Protein AF-A0A933CVM0-F1 (afdb_monomer)

Secondary structure (DSSP, 8-state):
--HHHHHHHHHHHHHHHHHHHHHHHHHGGG-S--------GGGSGGGGTT-EEPTT--EEETTTEEEEEEEETTTTEEEEEEEEEEE-SS-EEEEEEEEEEEEETT--EEEEEE-

Foldseek 3Di:
DDPVVVVVVVVVVVVVVVVVVVVVVVVVPPDDDPDDDPDPQVCVVVVCVQWDWDPPQWDDDPQFKIWTKIDNPVVQKIKTWIFTWDDDPPDIDTDTTAWMWMDHPVGDTPDTDGD

Radius of gyration: 25.18 Å; Cα contacts (8 Å, |Δi|>4): 154; chains: 1; bounding box: 56×65×52 Å

Solvent-accessible surface area (backbone atoms only — not comparable to full-atom values): 6827 Å² total; per-residue (Å²): 136,64,74,65,62,57,54,56,50,53,52,52,54,54,52,52,53,50,52,53,52,51,52,52,57,61,67,61,72,80,75,82,83,93,73,86,76,94,64,63,80,86,56,57,69,62,71,48,65,78,44,42,76,45,87,87,47,65,43,79,44,96,73,43,28,36,36,33,38,28,37,21,79,90,76,53,35,35,36,46,36,34,25,35,27,58,56,60,100,87,51,71,43,80,70,45,70,43,33,39,36,34,28,41,90,84,68,50,76,76,46,78,49,70,95

Mean predicted aligned error: 15.3 Å

Nearest PDB structures (foldseek):
  8j1c-assembly1_B  TM=5.391E-01  e=5.207E-02  Pseudomonas veronii
  1ylx-assembly1_B  TM=4.601E-01  e=8.021E-01  Geobacillus stearothermophilus
  2zf3-assembly1_B  TM=4.451E-01  e=6.514E+00  Chromobacterium violaceum

Sequence (115 aa):
MKLIDVILRFSRVAIIGFLFVLIISLTASERKALSAVEGSAESHFKLLDGYSLIPGSAVLVEGGYIVALFQNAEAGLYALVTFAAACDSQRCTIEDLVAYTLFSETQTAIRLAQA

Structure (mmCIF, N/CA/C/O backbone):
data_AF-A0A933CVM0-F1
#
_entry.id   AF-A0A933CVM0-F1
#
loop_
_atom_site.group_PDB
_atom_site.id
_atom_site.type_symbol
_atom_site.label_atom_id
_atom_site.label_alt_id
_atom_site.label_comp_id
_atom_site.label_asym_id
_atom_site.label_entity_id
_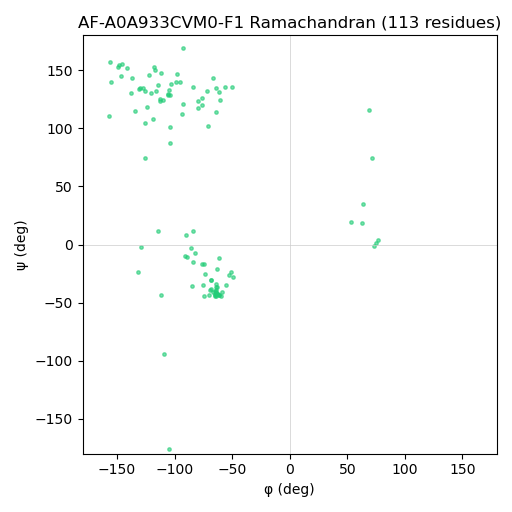atom_site.label_seq_id
_atom_site.pdbx_PDB_ins_code
_atom_site.Cartn_x
_atom_site.Cartn_y
_atom_site.Cartn_z
_atom_site.occupancy
_atom_site.B_iso_or_equiv
_atom_site.auth_seq_id
_atom_site.auth_comp_id
_atom_site.auth_asym_id
_atom_site.auth_atom_id
_atom_site.pdbx_PDB_model_num
ATOM 1 N N . MET A 1 1 ? -40.473 48.987 -36.154 1.00 55.09 1 MET A N 1
ATOM 2 C CA . MET A 1 1 ? -39.703 47.993 -35.370 1.00 55.09 1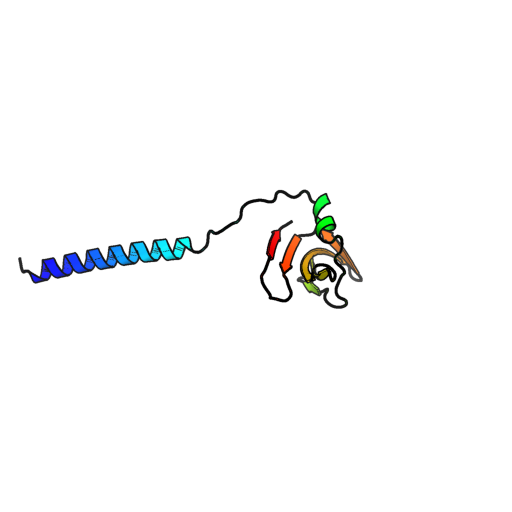 MET A CA 1
ATOM 3 C C . MET A 1 1 ? -40.638 47.408 -34.325 1.00 55.09 1 MET A C 1
ATOM 5 O O . MET A 1 1 ? -41.180 48.179 -33.545 1.00 55.09 1 MET A O 1
ATOM 9 N N . LYS A 1 2 ? -40.964 46.111 -34.399 1.00 56.12 2 LYS A N 1
ATOM 10 C CA . LYS A 1 2 ? -42.030 45.504 -33.581 1.00 56.12 2 LYS A CA 1
ATOM 11 C C . LYS A 1 2 ? -41.467 45.118 -32.208 1.00 56.12 2 LYS A C 1
ATOM 13 O O . LYS A 1 2 ? -40.388 44.545 -32.130 1.00 56.12 2 LYS A O 1
ATOM 18 N N . LEU A 1 3 ? -42.211 45.415 -31.141 1.00 55.03 3 LEU A N 1
ATOM 19 C CA . LEU A 1 3 ? -41.863 45.172 -29.727 1.00 55.03 3 LEU A CA 1
ATOM 20 C C . LEU A 1 3 ? -41.366 43.731 -29.452 1.00 55.03 3 LEU A C 1
ATOM 22 O O . LEU A 1 3 ? -40.536 43.500 -28.577 1.00 55.03 3 LEU A O 1
ATOM 26 N N . ILE A 1 4 ? -41.826 42.777 -30.265 1.00 59.16 4 ILE A N 1
ATOM 27 C CA . ILE A 1 4 ? -41.474 41.352 -30.240 1.00 59.16 4 ILE A CA 1
ATOM 28 C C . ILE A 1 4 ? -39.980 41.108 -30.534 1.00 59.16 4 ILE A C 1
ATOM 30 O O . ILE A 1 4 ? -39.366 40.262 -29.887 1.00 59.16 4 ILE A O 1
ATOM 34 N N . ASP A 1 5 ? -39.360 41.883 -31.433 1.00 56.16 5 ASP A N 1
ATOM 35 C CA . ASP A 1 5 ? -37.934 41.731 -31.771 1.00 56.16 5 ASP A CA 1
ATOM 36 C C . ASP A 1 5 ? -37.015 42.138 -30.611 1.00 56.16 5 ASP A C 1
ATOM 38 O O . ASP A 1 5 ? -35.924 41.592 -30.442 1.00 56.16 5 ASP A O 1
ATOM 42 N N . VAL A 1 6 ? -37.460 43.091 -29.788 1.00 58.22 6 VAL A N 1
ATOM 43 C CA . VAL A 1 6 ? -36.709 43.571 -28.623 1.00 58.22 6 VAL A CA 1
ATOM 44 C C . VAL A 1 6 ? -36.756 42.527 -27.505 1.00 58.22 6 VAL A C 1
ATOM 46 O O . VAL A 1 6 ? -35.714 42.176 -26.954 1.00 58.22 6 VAL A O 1
ATOM 49 N N . ILE A 1 7 ? -37.930 41.946 -27.241 1.00 59.56 7 ILE A N 1
ATOM 50 C CA . ILE A 1 7 ? -38.117 40.896 -26.225 1.00 59.56 7 ILE A CA 1
ATOM 51 C C . ILE A 1 7 ? -37.316 39.632 -26.583 1.00 59.56 7 ILE A C 1
ATOM 53 O O . ILE A 1 7 ? -36.630 39.067 -25.728 1.00 59.56 7 ILE A O 1
ATOM 57 N N . LEU A 1 8 ? -37.319 39.231 -27.861 1.00 57.53 8 LEU A N 1
ATOM 58 C CA . LEU A 1 8 ? -36.530 38.091 -28.343 1.00 57.53 8 LEU A CA 1
ATOM 59 C C . LEU A 1 8 ? -35.014 38.320 -28.215 1.00 57.53 8 LEU A C 1
ATOM 61 O O . LEU A 1 8 ? -34.272 37.378 -27.927 1.00 57.53 8 LEU A O 1
ATOM 65 N N . ARG A 1 9 ? -34.535 39.561 -28.384 1.00 60.34 9 ARG A N 1
ATOM 66 C CA . ARG A 1 9 ? -33.117 39.908 -28.185 1.00 60.34 9 ARG A CA 1
ATOM 67 C C . ARG A 1 9 ? -32.706 39.861 -26.715 1.00 60.34 9 ARG A C 1
ATOM 69 O O . ARG A 1 9 ? -31.666 39.282 -26.416 1.00 60.34 9 ARG A O 1
ATOM 76 N N . PHE A 1 10 ? -33.521 40.393 -25.803 1.00 60.53 10 PHE A N 1
ATOM 77 C CA . PHE A 1 10 ? -33.231 40.334 -24.363 1.00 60.53 10 PHE A CA 1
ATOM 78 C C . PHE A 1 10 ? -33.219 38.897 -23.830 1.00 60.53 10 PHE A C 1
ATOM 80 O O . PHE A 1 10 ? -32.328 38.535 -23.063 1.00 60.53 10 PHE A O 1
ATOM 87 N N . SER A 1 11 ? -34.143 38.052 -24.301 1.00 64.62 11 SER A N 1
ATOM 88 C CA . SER A 1 11 ? -34.192 36.632 -23.934 1.00 64.62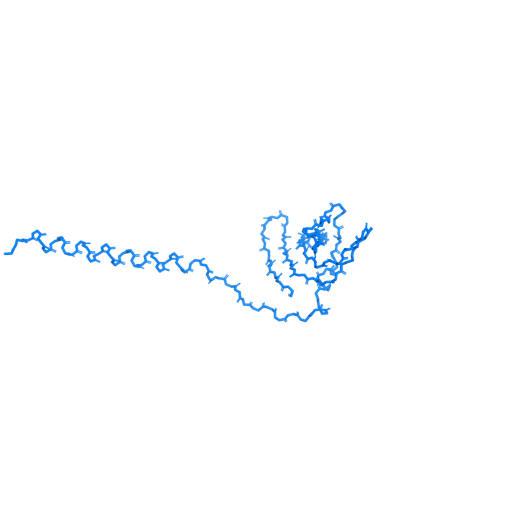 11 SER A CA 1
ATOM 89 C C . SER A 1 11 ? -32.921 35.878 -24.351 1.00 64.62 11 SER A C 1
ATOM 91 O O . SER A 1 11 ? -32.352 35.140 -23.549 1.00 64.62 11 SER A O 1
ATOM 93 N N . ARG A 1 12 ? -32.406 36.120 -25.564 1.00 64.81 12 ARG A N 1
ATOM 94 C CA . ARG A 1 12 ? -31.161 35.489 -26.038 1.00 64.81 12 ARG A CA 1
ATOM 95 C C . ARG A 1 12 ? -29.938 35.895 -25.217 1.00 64.81 12 ARG A C 1
ATOM 97 O O . ARG A 1 12 ? -29.120 35.038 -24.903 1.00 64.81 12 ARG A O 1
ATOM 104 N N . VAL A 1 13 ? -29.827 37.168 -24.837 1.00 71.94 13 VAL A N 1
ATOM 105 C CA . VAL A 1 13 ?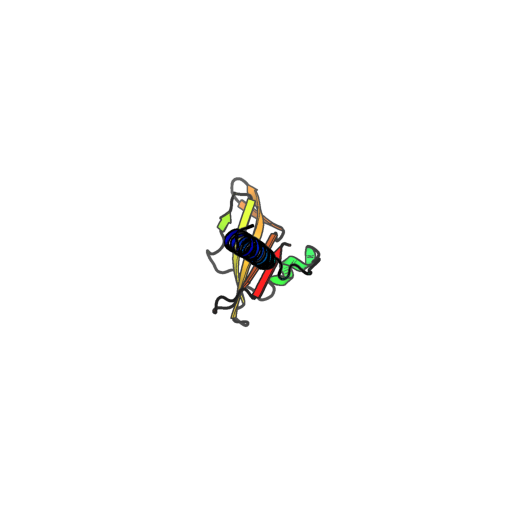 -28.705 37.654 -24.012 1.00 71.94 13 VAL A CA 1
ATOM 106 C C . VAL A 1 13 ? -28.753 37.049 -22.606 1.00 71.94 13 VAL A C 1
ATOM 108 O O . VAL A 1 13 ? -27.722 36.615 -22.096 1.00 71.94 13 VAL A O 1
ATOM 111 N N . ALA A 1 14 ? -29.944 36.942 -22.009 1.00 72.19 14 ALA A N 1
ATOM 112 C CA . ALA A 1 14 ? -30.119 36.327 -20.693 1.00 72.19 14 ALA A CA 1
ATOM 113 C C . ALA A 1 14 ? -29.759 34.829 -20.691 1.00 72.19 14 ALA A C 1
ATOM 115 O O . ALA A 1 14 ? -29.073 34.363 -19.784 1.00 72.19 14 ALA A O 1
ATOM 116 N N . ILE A 1 15 ? -30.162 34.089 -21.732 1.00 75.25 15 ILE A N 1
ATOM 117 C CA . ILE A 1 15 ? -29.851 32.658 -21.873 1.00 75.25 15 ILE A CA 1
ATOM 118 C C . ILE A 1 15 ? -28.344 32.437 -22.044 1.00 75.25 15 ILE A C 1
ATOM 120 O O . ILE A 1 15 ? -27.781 31.562 -21.389 1.00 75.25 15 ILE A O 1
ATOM 124 N N . ILE A 1 16 ? -27.677 33.244 -22.877 1.00 76.69 16 ILE A N 1
ATOM 125 C CA . ILE A 1 16 ? -26.224 33.144 -23.091 1.00 76.69 16 ILE A CA 1
ATOM 126 C C . ILE A 1 16 ? -25.462 33.465 -21.799 1.00 76.69 16 ILE A C 1
ATOM 128 O O . ILE A 1 16 ? -24.533 32.742 -21.447 1.00 76.69 16 ILE A O 1
ATOM 132 N N . GLY A 1 17 ? -25.878 34.500 -21.060 1.00 74.50 17 GLY A N 1
ATOM 133 C CA . GLY A 1 17 ? -25.272 34.847 -19.772 1.00 74.50 17 GLY A CA 1
ATOM 134 C C . GLY A 1 17 ? -25.411 33.729 -18.736 1.00 74.50 17 GLY A C 1
ATOM 135 O O . GLY A 1 17 ? -24.435 33.376 -18.077 1.00 74.50 17 GLY A O 1
ATOM 136 N N . PHE A 1 18 ? -26.594 33.117 -18.639 1.00 78.69 18 PHE A N 1
ATOM 137 C CA . PHE A 1 18 ? -26.835 31.994 -17.732 1.00 78.69 18 PHE A CA 1
ATOM 138 C C . PHE A 1 18 ? -25.996 30.762 -18.098 1.00 78.69 18 PHE A C 1
ATOM 140 O O . PHE A 1 18 ? -25.367 30.173 -17.222 1.00 78.69 18 PHE A O 1
ATOM 147 N N . LEU A 1 19 ? -25.913 30.418 -19.389 1.00 75.75 19 LEU A N 1
ATOM 148 C CA . LEU A 1 19 ? -25.052 29.338 -19.889 1.00 75.75 19 LEU A CA 1
ATOM 149 C C . LEU A 1 19 ? -23.575 29.577 -19.555 1.00 75.75 19 LEU A C 1
ATOM 151 O O . LEU A 1 19 ? -22.888 28.647 -19.143 1.00 75.75 19 LEU A O 1
ATOM 155 N N . PHE A 1 20 ? -23.095 30.816 -19.679 1.00 78.00 20 PHE A N 1
ATOM 156 C CA . PHE A 1 20 ? -21.708 31.161 -19.371 1.00 78.00 20 PHE A CA 1
ATOM 157 C C . PHE A 1 20 ? -21.384 30.985 -17.880 1.00 78.00 20 PHE A C 1
ATOM 159 O O . PHE A 1 20 ? -20.356 30.404 -17.537 1.00 78.00 20 PHE A O 1
ATOM 166 N N . VAL A 1 21 ? -22.290 31.404 -16.988 1.00 77.44 21 VAL A N 1
ATOM 167 C CA . VAL A 1 21 ? -22.158 31.179 -15.537 1.00 77.44 21 VAL A CA 1
ATOM 168 C C . VAL A 1 21 ? -22.160 29.683 -15.210 1.00 77.44 21 VAL A C 1
ATOM 170 O O . VAL A 1 21 ? -21.325 29.227 -14.432 1.00 77.44 21 VAL A O 1
ATOM 173 N N . LEU A 1 22 ? -23.039 28.903 -15.847 1.00 71.44 22 LEU A N 1
ATOM 174 C CA . LEU A 1 22 ? -23.153 27.460 -15.616 1.00 71.44 22 LEU A CA 1
ATOM 175 C C . LEU A 1 22 ? -21.889 26.697 -16.043 1.00 71.44 22 LEU A C 1
ATOM 177 O O . LEU A 1 22 ? -21.434 25.813 -15.319 1.00 71.44 22 LEU A O 1
ATOM 181 N N . ILE A 1 23 ? -21.278 27.078 -17.171 1.00 70.56 23 ILE A N 1
ATOM 182 C CA . ILE A 1 23 ? -20.012 26.496 -17.646 1.00 70.56 23 ILE A CA 1
ATOM 183 C C . ILE A 1 23 ? -18.864 26.816 -16.676 1.00 70.56 23 ILE A C 1
ATOM 185 O O . ILE A 1 23 ? -18.100 25.918 -16.322 1.00 70.56 23 ILE A O 1
ATOM 189 N N . ILE A 1 24 ? -18.763 28.058 -16.183 1.00 67.50 24 ILE A N 1
ATOM 190 C CA . ILE A 1 24 ? -17.740 28.426 -15.189 1.00 67.50 24 ILE A CA 1
ATOM 191 C C . ILE A 1 24 ? -17.908 27.585 -13.915 1.00 67.50 24 ILE A C 1
ATOM 193 O O . ILE A 1 24 ? -16.926 27.040 -13.413 1.00 67.50 24 ILE A O 1
ATOM 197 N N . SER A 1 25 ? -19.141 27.403 -13.429 1.00 61.56 25 SER A N 1
ATOM 198 C CA . SER A 1 25 ? -19.418 26.572 -12.251 1.00 61.56 25 SER A CA 1
ATOM 199 C C . SER A 1 25 ? -19.077 25.090 -12.453 1.00 61.56 25 SER A C 1
ATOM 201 O O . SER A 1 25 ? -18.562 24.467 -11.528 1.00 61.56 25 SER A O 1
ATOM 203 N N . LEU A 1 26 ? -19.296 24.532 -13.649 1.00 58.38 26 LEU A N 1
ATOM 204 C CA . LEU A 1 26 ? -18.921 23.148 -13.974 1.00 58.38 26 LEU A CA 1
ATOM 205 C C . LEU A 1 26 ? -17.394 22.960 -14.023 1.00 58.38 26 LEU A C 1
ATOM 207 O O . LEU A 1 26 ? -16.884 21.968 -13.512 1.00 58.38 26 LEU A O 1
ATOM 211 N N . THR A 1 27 ? -16.645 23.934 -14.551 1.00 57.22 27 THR A N 1
ATOM 212 C CA . THR A 1 27 ? -15.166 23.869 -14.603 1.00 57.22 27 THR A CA 1
ATOM 213 C C . THR A 1 27 ? -14.474 24.157 -13.264 1.00 57.22 27 THR A C 1
ATOM 215 O O . THR A 1 27 ? -13.308 23.808 -13.081 1.00 57.22 27 THR A O 1
ATOM 218 N N . ALA A 1 28 ? -15.178 24.760 -12.302 1.00 53.50 28 ALA A N 1
ATOM 219 C CA . ALA A 1 28 ? -14.658 25.038 -10.963 1.00 53.50 28 ALA A CA 1
ATOM 220 C C . ALA A 1 28 ? -14.740 23.830 -10.005 1.00 53.50 28 ALA A C 1
ATOM 222 O O . ALA A 1 28 ? -14.197 23.895 -8.902 1.00 53.50 28 ALA A O 1
ATOM 223 N N . SER A 1 29 ? -15.386 22.728 -10.410 1.00 47.69 29 SER A N 1
ATOM 224 C CA . SER A 1 29 ? -15.592 21.551 -9.553 1.00 47.69 29 SER A CA 1
ATOM 225 C C . SER A 1 29 ? -14.435 20.535 -9.557 1.00 47.69 29 SER A C 1
ATOM 227 O O . SER A 1 29 ? -14.487 19.585 -8.782 1.00 47.69 29 SER A O 1
ATOM 229 N N . GLU A 1 30 ? -13.376 20.730 -10.354 1.00 49.06 30 GLU A N 1
ATOM 230 C CA . GLU A 1 30 ? -12.249 19.775 -10.456 1.00 49.06 30 GLU A CA 1
ATOM 231 C C . GLU A 1 30 ? -10.896 20.299 -9.937 1.00 49.06 30 GLU A C 1
ATOM 233 O O . GLU A 1 30 ? -9.862 19.666 -10.129 1.00 49.06 30 GLU A O 1
ATOM 238 N N . ARG A 1 31 ? -10.851 21.434 -9.229 1.00 42.88 31 ARG A N 1
ATOM 239 C CA . ARG A 1 31 ? -9.602 21.919 -8.608 1.00 42.88 31 ARG A CA 1
ATOM 240 C C . ARG A 1 31 ? -9.774 22.171 -7.121 1.00 42.88 31 ARG A C 1
ATOM 242 O O . ARG A 1 31 ? -9.813 23.315 -6.674 1.00 42.88 31 ARG A O 1
ATOM 249 N N . LYS A 1 32 ? -9.837 21.098 -6.333 1.00 36.44 32 LYS A N 1
ATOM 250 C CA . LYS A 1 32 ? -9.644 21.185 -4.882 1.00 36.44 32 LYS A CA 1
ATOM 251 C C . LYS A 1 32 ? -8.544 20.224 -4.427 1.00 36.44 32 LYS A C 1
ATOM 253 O O . LYS A 1 32 ? -8.756 19.026 -4.327 1.00 36.44 32 LYS A O 1
ATOM 258 N N . ALA A 1 33 ? -7.401 20.849 -4.134 1.00 35.97 33 ALA A N 1
ATOM 259 C CA . ALA A 1 33 ? -6.262 20.385 -3.344 1.00 35.97 33 ALA A CA 1
ATOM 260 C C . ALA A 1 33 ? -5.358 19.288 -3.940 1.00 35.97 33 ALA A C 1
ATOM 262 O O . ALA A 1 33 ? -5.304 18.172 -3.438 1.00 35.97 33 ALA A O 1
ATOM 263 N N . LEU A 1 34 ? -4.523 19.672 -4.911 1.00 39.66 34 LEU A N 1
ATOM 264 C CA . LEU A 1 34 ? -3.179 19.100 -5.027 1.00 39.66 34 LEU A CA 1
ATOM 265 C C . LEU A 1 34 ? -2.189 20.151 -4.513 1.00 39.66 34 LEU A C 1
ATOM 267 O O . LEU A 1 34 ? -1.722 21.010 -5.258 1.00 39.66 34 LEU A O 1
ATOM 271 N N . SER A 1 35 ? -1.950 20.148 -3.206 1.00 35.31 35 SER A N 1
ATOM 272 C CA . SER A 1 35 ? -0.906 20.965 -2.592 1.00 35.31 35 SER A CA 1
ATOM 273 C C . SER A 1 35 ? -0.117 20.122 -1.603 1.00 35.31 35 SER A C 1
ATOM 275 O O . SER A 1 35 ? -0.657 19.740 -0.567 1.00 35.31 35 SER A O 1
ATOM 277 N N . ALA A 1 36 ? 1.159 19.938 -1.948 1.00 39.84 36 ALA A N 1
ATOM 278 C CA . ALA A 1 36 ? 2.269 19.465 -1.128 1.00 39.84 36 ALA A CA 1
ATOM 279 C C . ALA A 1 36 ? 2.221 17.995 -0.688 1.00 39.84 36 ALA A C 1
ATOM 281 O O . ALA A 1 36 ? 1.389 17.628 0.128 1.00 39.84 36 ALA A O 1
ATOM 282 N N . VAL A 1 37 ? 3.186 17.197 -1.158 1.00 37.03 37 VAL A N 1
ATOM 283 C CA . VAL A 1 37 ? 4.326 16.741 -0.340 1.00 37.03 37 VAL A CA 1
ATOM 284 C C . VAL A 1 37 ? 5.465 16.366 -1.301 1.00 37.03 37 VAL A C 1
ATOM 286 O O . VAL A 1 37 ? 5.371 15.383 -2.022 1.00 37.03 37 VAL A O 1
ATOM 289 N N . GLU A 1 38 ? 6.543 17.154 -1.306 1.00 35.25 38 GLU A N 1
ATOM 290 C CA . GLU A 1 38 ? 7.867 16.672 -1.713 1.00 35.25 38 GLU A CA 1
ATOM 291 C C . GLU A 1 38 ? 8.347 15.732 -0.600 1.00 35.25 38 GLU A C 1
ATOM 293 O O . GLU A 1 38 ? 8.710 16.178 0.490 1.00 35.25 38 GLU A O 1
ATOM 298 N N . GLY A 1 39 ? 8.257 14.423 -0.822 1.00 36.97 39 GLY A N 1
ATOM 299 C CA . GLY A 1 39 ? 8.706 13.413 0.129 1.00 36.97 39 GLY A CA 1
ATOM 300 C C . GLY A 1 39 ? 9.803 12.588 -0.511 1.00 36.97 39 GLY A C 1
ATOM 301 O O . GLY A 1 39 ? 9.522 11.801 -1.397 1.00 36.97 39 GLY A O 1
ATOM 302 N N . SER A 1 40 ? 11.043 12.777 -0.070 1.00 33.41 40 SER A N 1
ATOM 303 C CA . SER A 1 40 ? 12.203 11.966 -0.451 1.00 33.41 40 SER A CA 1
ATOM 304 C C . SER A 1 40 ? 11.918 10.460 -0.294 1.00 33.41 40 SER A C 1
ATOM 306 O O . SER A 1 40 ? 11.372 10.051 0.738 1.00 33.41 40 SER A O 1
ATOM 308 N N . ALA A 1 41 ? 12.319 9.660 -1.289 1.00 42.91 41 ALA A N 1
ATOM 309 C CA . ALA A 1 41 ? 12.101 8.210 -1.417 1.00 42.91 41 ALA A CA 1
ATOM 310 C C . ALA A 1 41 ? 12.499 7.376 -0.178 1.00 42.91 41 ALA A C 1
ATOM 312 O O . ALA A 1 41 ? 11.941 6.315 0.084 1.00 42.91 41 ALA A O 1
ATOM 313 N N . GLU A 1 42 ? 13.401 7.881 0.665 1.00 42.38 42 GLU A N 1
ATOM 314 C CA . GLU A 1 42 ? 13.817 7.218 1.911 1.00 42.38 42 GLU A CA 1
ATOM 315 C C . GLU A 1 42 ? 12.757 7.298 3.038 1.00 42.38 42 GLU A C 1
ATOM 317 O O . GLU A 1 42 ? 12.800 6.552 4.016 1.00 42.38 42 GLU A O 1
ATOM 322 N N . SER A 1 43 ? 11.775 8.202 2.921 1.00 52.66 43 SER A N 1
ATOM 323 C CA . SER A 1 43 ? 10.691 8.381 3.903 1.00 52.66 43 SER A CA 1
ATOM 324 C C . SER A 1 43 ? 9.464 7.504 3.642 1.00 52.66 43 SER A C 1
ATOM 326 O O . SER A 1 43 ? 8.584 7.400 4.494 1.00 52.66 43 SER A O 1
ATOM 328 N N . HIS A 1 44 ? 9.397 6.863 2.478 1.00 56.41 44 HIS A N 1
ATOM 329 C CA . HIS A 1 44 ? 8.175 6.239 1.978 1.00 56.41 44 HIS A CA 1
ATOM 330 C C . HIS A 1 44 ? 7.826 4.931 2.682 1.00 56.41 44 HIS A C 1
ATOM 332 O O . HIS A 1 44 ? 6.657 4.686 2.961 1.00 56.41 44 HIS A O 1
ATOM 338 N N . PHE A 1 45 ? 8.826 4.139 3.077 1.00 66.25 45 PHE A N 1
ATOM 339 C CA . PHE A 1 45 ? 8.594 2.929 3.872 1.00 66.25 45 PHE A CA 1
ATOM 340 C C . PHE A 1 45 ? 8.237 3.225 5.334 1.00 66.25 45 PHE A C 1
ATOM 342 O O . PHE A 1 45 ? 7.505 2.444 5.937 1.00 66.25 45 PHE A O 1
ATOM 349 N N . LYS A 1 46 ? 8.645 4.383 5.880 1.00 74.56 46 LYS 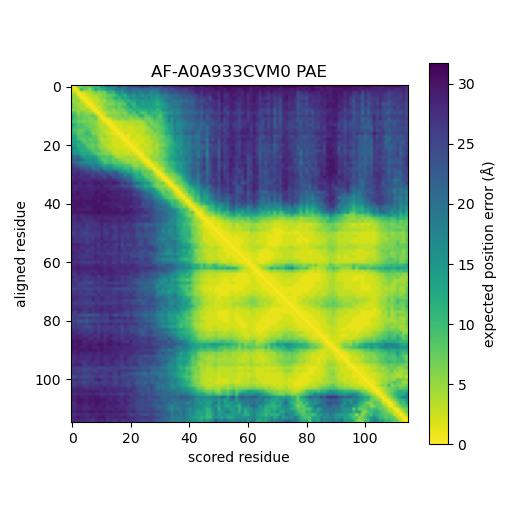A N 1
ATOM 350 C CA . LYS A 1 46 ? 8.238 4.822 7.232 1.00 74.56 46 LYS A CA 1
ATOM 351 C C . LYS A 1 46 ? 6.733 5.056 7.349 1.00 74.56 46 LYS A C 1
ATOM 353 O O . LYS A 1 46 ? 6.193 5.029 8.448 1.00 74.56 46 LYS A O 1
ATOM 358 N N . LEU A 1 47 ? 6.036 5.279 6.231 1.00 77.81 47 LEU A N 1
ATOM 359 C CA . LEU A 1 47 ? 4.574 5.354 6.218 1.00 77.81 47 LEU A CA 1
ATOM 360 C C . LEU A 1 47 ? 3.934 4.091 6.812 1.00 77.81 47 LEU A C 1
ATOM 362 O O . LEU A 1 47 ? 2.882 4.175 7.441 1.00 77.81 47 LEU A O 1
ATOM 366 N N . LEU A 1 48 ? 4.559 2.935 6.585 1.00 85.00 48 LEU A N 1
ATOM 367 C CA . LEU A 1 48 ? 4.045 1.637 7.002 1.00 85.00 48 LEU A CA 1
ATOM 368 C C . LEU A 1 48 ? 4.527 1.230 8.397 1.00 85.00 48 LEU A C 1
ATOM 370 O O . LEU A 1 48 ? 4.243 0.116 8.834 1.00 85.00 48 LEU A O 1
ATOM 374 N N . ASP A 1 49 ? 5.193 2.123 9.133 1.00 88.44 49 ASP A N 1
ATOM 375 C CA . ASP A 1 49 ? 5.519 1.880 10.534 1.00 88.44 49 ASP A CA 1
ATOM 376 C C . ASP A 1 49 ? 4.222 1.698 11.341 1.00 88.44 49 ASP A C 1
ATOM 378 O O . ASP A 1 49 ? 3.306 2.524 11.311 1.00 88.44 49 ASP A O 1
ATOM 382 N N . GLY A 1 50 ? 4.118 0.568 12.042 1.00 88.25 50 GLY A N 1
ATOM 383 C CA . GLY A 1 50 ? 2.903 0.182 12.768 1.00 88.25 50 GLY A CA 1
ATOM 384 C C . GLY A 1 50 ? 1.774 -0.369 11.885 1.00 88.25 50 GLY A C 1
ATOM 385 O O . GLY A 1 50 ? 0.703 -0.688 12.398 1.00 88.25 50 GLY A O 1
ATOM 386 N N . TYR A 1 51 ? 1.995 -0.521 10.577 1.00 91.88 51 TYR A N 1
ATOM 387 C CA . TYR A 1 51 ? 1.085 -1.219 9.676 1.00 91.88 51 TYR A CA 1
ATOM 388 C C . TYR A 1 51 ? 1.562 -2.655 9.432 1.00 91.88 51 TYR A C 1
ATOM 390 O O . TYR A 1 51 ? 2.744 -2.928 9.249 1.00 91.88 51 TYR A O 1
ATOM 398 N N . SER A 1 52 ? 0.621 -3.592 9.400 1.00 93.69 52 SER A N 1
ATOM 399 C CA . SER A 1 52 ? 0.859 -4.997 9.069 1.00 93.69 52 SER A CA 1
ATOM 400 C C . SER A 1 52 ? 0.161 -5.354 7.767 1.00 93.69 52 SER A C 1
ATOM 402 O O . SER A 1 52 ? -0.988 -4.968 7.552 1.00 93.69 52 SER A O 1
ATOM 404 N N . LEU A 1 53 ? 0.840 -6.103 6.897 1.00 91.31 53 LEU A N 1
ATOM 405 C CA . LEU A 1 53 ? 0.242 -6.613 5.665 1.00 91.31 53 LEU A CA 1
ATOM 406 C C . LEU A 1 53 ? -0.938 -7.531 6.002 1.00 91.31 53 LEU A C 1
ATOM 408 O O . LEU A 1 53 ? -0.795 -8.462 6.794 1.00 91.31 53 LEU A O 1
ATOM 412 N N . ILE A 1 54 ? -2.078 -7.316 5.349 1.00 91.12 54 ILE A N 1
ATOM 413 C CA . ILE A 1 54 ? -3.205 -8.242 5.421 1.00 91.12 54 ILE A CA 1
ATOM 414 C C . ILE A 1 54 ? -2.879 -9.457 4.542 1.00 91.12 54 ILE A C 1
ATOM 416 O O . ILE A 1 54 ? -2.679 -9.294 3.330 1.00 91.12 54 ILE A O 1
ATOM 420 N N . PRO A 1 55 ? -2.832 -10.680 5.103 1.00 90.44 55 PRO A N 1
ATOM 421 C CA . PRO A 1 55 ? -2.503 -11.878 4.340 1.00 90.44 55 PRO A CA 1
ATOM 422 C C . PRO A 1 55 ? -3.432 -12.076 3.136 1.00 90.44 55 PRO A C 1
ATOM 424 O O . PRO A 1 55 ? -4.646 -11.930 3.245 1.00 90.44 55 PRO A O 1
ATOM 427 N N . GLY A 1 56 ? -2.855 -12.413 1.981 1.00 90.81 56 GLY A N 1
ATOM 428 C CA . GLY A 1 56 ? -3.607 -12.658 0.743 1.00 90.81 56 GLY A CA 1
ATOM 429 C C . GLY A 1 56 ? -4.137 -11.405 0.035 1.00 90.81 56 GLY A C 1
ATOM 430 O O . GLY A 1 56 ? -4.782 -11.541 -0.999 1.00 90.81 56 GLY A O 1
ATOM 431 N N . SER A 1 57 ? -3.863 -10.200 0.548 1.00 91.12 57 SER A N 1
ATOM 432 C CA . SER A 1 57 ? -4.295 -8.945 -0.090 1.00 91.12 57 SER A CA 1
ATOM 433 C C . SER A 1 57 ? -3.366 -8.446 -1.200 1.00 91.12 57 SER A C 1
ATOM 435 O O . SER A 1 57 ? -3.749 -7.559 -1.957 1.00 91.12 57 SER A O 1
ATOM 437 N N . ALA A 1 58 ? -2.146 -8.984 -1.285 1.00 91.50 58 ALA A N 1
ATOM 438 C CA . ALA A 1 58 ? -1.162 -8.574 -2.276 1.00 91.50 58 ALA A CA 1
ATOM 439 C C . ALA A 1 58 ? -1.495 -9.158 -3.656 1.00 91.50 58 ALA A C 1
ATOM 441 O O . ALA A 1 58 ? -1.636 -10.373 -3.807 1.00 91.50 58 ALA A O 1
ATOM 442 N N . VAL A 1 59 ? -1.581 -8.292 -4.662 1.00 91.19 59 VAL A N 1
ATOM 443 C CA . VAL A 1 59 ? -1.912 -8.639 -6.045 1.00 91.19 59 VAL A CA 1
ATOM 444 C C . VAL A 1 59 ? -0.897 -8.001 -6.986 1.00 91.19 59 VAL A C 1
ATOM 446 O O . VAL A 1 59 ? -0.589 -6.816 -6.870 1.00 91.19 59 VAL A O 1
ATOM 449 N N . LEU A 1 60 ? -0.397 -8.791 -7.937 1.00 89.38 60 LEU A N 1
ATOM 450 C CA . LEU A 1 60 ? 0.428 -8.299 -9.036 1.00 89.38 60 LEU A CA 1
ATOM 451 C C . LEU A 1 60 ? -0.472 -7.683 -10.115 1.00 89.38 60 LEU A C 1
ATOM 453 O O . LEU A 1 60 ? -1.361 -8.348 -10.646 1.00 89.38 60 LEU A O 1
ATOM 457 N N . VAL A 1 61 ? -0.218 -6.426 -10.452 1.00 87.94 61 VAL A N 1
ATOM 458 C CA . VAL A 1 61 ? -0.934 -5.645 -11.460 1.00 87.94 61 VAL A CA 1
ATOM 459 C C . VAL A 1 61 ? 0.009 -5.379 -12.628 1.00 87.94 61 VAL A C 1
ATOM 461 O O . VAL A 1 61 ? 1.121 -4.889 -12.445 1.00 87.94 61 VAL A O 1
ATOM 464 N N . GLU A 1 62 ? -0.430 -5.752 -13.832 1.00 83.56 62 GLU A N 1
ATOM 465 C CA . GLU A 1 62 ? 0.276 -5.506 -15.105 1.00 83.56 62 GLU A CA 1
ATOM 466 C C . GLU A 1 62 ? 1.746 -5.980 -15.154 1.00 83.56 62 GLU A C 1
ATOM 468 O O . GLU A 1 62 ? 2.520 -5.545 -15.999 1.00 83.56 62 GLU A O 1
ATOM 473 N N . GLY A 1 63 ? 2.150 -6.897 -14.268 1.00 77.56 63 GLY A N 1
ATOM 474 C CA . GLY A 1 63 ? 3.497 -7.480 -14.248 1.00 77.56 63 GLY A CA 1
ATOM 475 C C . GLY A 1 63 ? 4.614 -6.556 -13.749 1.00 77.56 63 GLY A C 1
ATOM 476 O O . GLY A 1 63 ? 5.752 -7.009 -13.670 1.00 77.56 63 GLY A O 1
ATOM 477 N N . GLY A 1 64 ? 4.300 -5.305 -13.401 1.00 85.94 64 GLY A N 1
ATOM 478 C CA . GLY A 1 64 ? 5.271 -4.298 -12.953 1.00 85.94 64 GLY A CA 1
ATOM 479 C C . GLY A 1 64 ? 4.905 -3.594 -11.648 1.00 85.94 64 GLY A C 1
ATOM 480 O O . GLY A 1 64 ? 5.678 -2.770 -11.167 1.00 85.94 64 GLY A O 1
ATOM 481 N N . TYR A 1 65 ? 3.742 -3.902 -11.063 1.00 89.62 65 TYR A N 1
ATOM 482 C CA . TYR A 1 65 ? 3.280 -3.275 -9.827 1.00 89.62 65 TYR A CA 1
ATOM 483 C C . TYR A 1 65 ? 2.681 -4.289 -8.865 1.00 89.62 65 TYR A C 1
ATOM 485 O O . TYR A 1 65 ? 1.962 -5.194 -9.276 1.00 89.62 65 TYR A O 1
ATOM 493 N N . ILE A 1 66 ? 2.910 -4.109 -7.568 1.00 90.44 66 ILE A N 1
ATOM 494 C CA . ILE A 1 66 ? 2.238 -4.875 -6.518 1.00 90.44 66 ILE A CA 1
ATOM 495 C C . ILE A 1 66 ? 1.337 -3.932 -5.737 1.00 90.44 66 ILE A C 1
ATOM 497 O O . ILE A 1 66 ? 1.799 -2.942 -5.176 1.00 90.44 66 ILE A O 1
ATOM 501 N N . VAL A 1 67 ? 0.052 -4.267 -5.672 1.00 92.31 67 VAL A N 1
ATOM 502 C CA . VAL A 1 67 ? -0.922 -3.578 -4.827 1.00 92.31 67 VAL A CA 1
ATOM 503 C C . VAL A 1 67 ? -1.209 -4.452 -3.620 1.00 92.31 67 VAL A C 1
ATOM 505 O O . VAL A 1 67 ? -1.517 -5.629 -3.778 1.00 92.31 67 VAL A O 1
ATOM 508 N N . ALA A 1 68 ? -1.112 -3.899 -2.418 1.00 92.56 68 ALA A N 1
ATOM 509 C CA . ALA A 1 68 ? -1.333 -4.640 -1.185 1.00 92.56 68 ALA A CA 1
ATOM 510 C C . ALA A 1 68 ? -2.067 -3.795 -0.144 1.00 92.56 68 ALA A C 1
ATOM 512 O O . ALA A 1 68 ? -1.958 -2.565 -0.127 1.00 92.56 68 ALA A O 1
ATOM 513 N N . LEU A 1 69 ? -2.817 -4.471 0.729 1.00 93.06 69 LEU A N 1
ATOM 514 C CA . LEU A 1 69 ? -3.560 -3.829 1.801 1.00 93.06 69 LEU A CA 1
ATOM 515 C C . LEU A 1 69 ? -2.866 -4.066 3.138 1.00 93.06 69 LEU A C 1
ATOM 517 O O . LEU A 1 69 ? -2.571 -5.199 3.51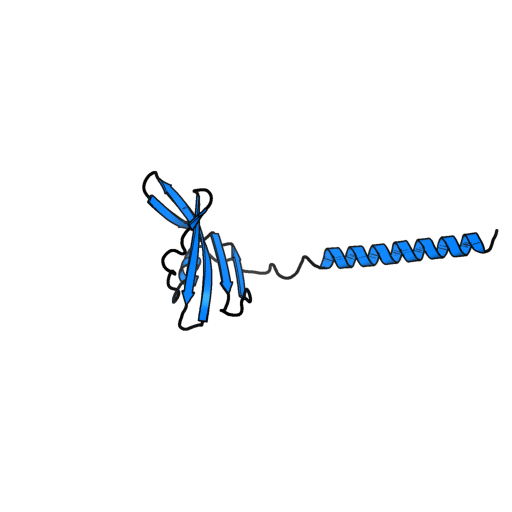5 1.00 93.06 69 LEU A O 1
ATOM 521 N N . PHE A 1 70 ? -2.646 -2.989 3.874 1.00 93.31 70 PHE A N 1
ATOM 522 C CA . PHE A 1 70 ? -2.059 -3.016 5.201 1.00 93.31 70 PHE A CA 1
ATOM 523 C C . PHE A 1 70 ? -3.046 -2.470 6.227 1.00 93.31 70 PHE A C 1
ATOM 525 O O . PHE A 1 70 ? -3.894 -1.638 5.907 1.00 93.31 70 PHE A O 1
ATOM 532 N N . GLN A 1 71 ? -2.914 -2.917 7.470 1.00 93.56 71 GLN A N 1
ATOM 533 C CA . GLN A 1 71 ? -3.744 -2.499 8.592 1.00 93.56 71 GLN A CA 1
ATOM 534 C C . GLN A 1 71 ? -2.877 -2.034 9.757 1.00 93.56 71 GLN A C 1
ATOM 536 O O . GLN A 1 71 ? -1.937 -2.721 10.149 1.00 93.56 71 GLN A O 1
ATOM 541 N N . ASN A 1 72 ? -3.249 -0.909 10.356 1.00 92.25 72 ASN A N 1
ATOM 542 C CA . ASN A 1 72 ? -2.822 -0.521 11.689 1.00 92.25 72 ASN A CA 1
ATOM 543 C C . ASN A 1 72 ? -3.998 -0.761 12.646 1.00 92.25 72 ASN A C 1
ATOM 545 O O . ASN A 1 72 ? -4.960 0.011 12.681 1.00 92.25 72 ASN A O 1
ATOM 549 N N . ALA A 1 73 ? -3.938 -1.872 13.385 1.00 89.19 73 ALA A N 1
ATOM 550 C CA . ALA A 1 73 ? -5.013 -2.291 14.282 1.00 89.19 73 ALA A CA 1
ATOM 551 C C . ALA A 1 73 ? -5.173 -1.352 15.489 1.00 89.19 73 ALA A C 1
ATOM 553 O O . ALA A 1 73 ? -6.286 -1.171 15.971 1.00 89.19 73 ALA A O 1
ATOM 554 N N . GLU A 1 74 ? -4.086 -0.728 15.949 1.00 89.75 74 GLU A N 1
ATOM 555 C CA . GLU A 1 74 ? -4.113 0.207 17.078 1.00 89.75 74 GLU A CA 1
ATOM 556 C C . GLU A 1 74 ? -4.844 1.506 16.719 1.00 89.75 74 GLU A C 1
ATOM 558 O O . GLU A 1 74 ? -5.607 2.038 17.522 1.00 89.75 74 GLU A O 1
ATOM 563 N N . ALA A 1 75 ? -4.637 2.001 15.497 1.00 86.38 75 ALA A N 1
ATOM 564 C CA . ALA A 1 75 ? -5.231 3.241 15.007 1.00 86.38 75 ALA A CA 1
ATOM 565 C C . ALA A 1 75 ? -6.580 3.048 14.288 1.00 86.38 75 ALA A C 1
ATOM 567 O O . ALA A 1 75 ? -7.239 4.038 13.971 1.00 86.38 75 ALA A O 1
ATOM 568 N N . GLY A 1 76 ? -6.989 1.807 13.993 1.00 89.00 76 GLY A N 1
ATOM 569 C CA . GLY A 1 76 ? -8.194 1.525 13.201 1.00 89.00 76 GLY A CA 1
ATOM 570 C C . GLY A 1 76 ? -8.096 2.042 11.759 1.00 89.00 76 GLY A C 1
ATOM 571 O O . GLY A 1 76 ? -9.082 2.525 11.193 1.00 89.00 76 GLY A O 1
ATOM 572 N N . LEU A 1 77 ? -6.890 1.996 11.182 1.00 89.06 77 LEU A N 1
ATOM 573 C CA . LEU A 1 77 ? -6.583 2.520 9.851 1.00 89.06 77 LEU A CA 1
ATOM 574 C C . LEU A 1 77 ? -6.136 1.415 8.898 1.00 89.06 77 LEU A C 1
ATOM 576 O O . LEU A 1 77 ? -5.486 0.446 9.289 1.00 89.06 77 LEU A O 1
ATOM 580 N N 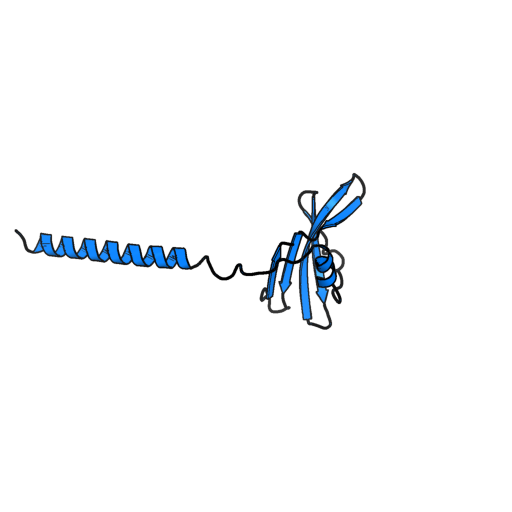. TYR A 1 78 ? -6.421 1.625 7.620 1.00 91.06 78 TYR A N 1
ATOM 581 C CA . TYR A 1 78 ? -5.978 0.797 6.513 1.00 91.06 78 TYR A CA 1
ATOM 582 C C . TYR A 1 78 ? -5.183 1.634 5.520 1.00 91.06 78 TYR A C 1
ATOM 584 O O . TYR A 1 78 ? -5.482 2.810 5.301 1.00 91.06 78 TYR A O 1
ATOM 592 N N . ALA A 1 79 ? -4.189 1.010 4.902 1.00 91.62 79 ALA A N 1
ATOM 593 C CA . ALA A 1 79 ? -3.401 1.589 3.829 1.00 91.62 79 ALA A CA 1
ATOM 594 C C . ALA A 1 79 ? -3.462 0.670 2.609 1.00 91.62 79 ALA A C 1
ATOM 596 O O . ALA A 1 79 ? -3.021 -0.475 2.680 1.00 91.62 79 ALA A O 1
ATOM 597 N N . LEU A 1 80 ? -3.995 1.158 1.489 1.00 92.00 80 LEU A N 1
ATOM 598 C CA . LEU A 1 80 ? -3.842 0.497 0.194 1.00 92.00 80 LEU A CA 1
ATOM 599 C C . LEU A 1 80 ? -2.626 1.103 -0.490 1.00 92.00 80 LEU A C 1
ATOM 601 O O . LEU A 1 80 ? -2.569 2.312 -0.704 1.00 92.00 80 LEU A O 1
ATOM 605 N N . VAL A 1 81 ? -1.656 0.258 -0.800 1.00 91.88 81 VAL A N 1
ATOM 606 C CA . VAL A 1 81 ? -0.314 0.674 -1.187 1.00 91.88 81 VAL A CA 1
ATOM 607 C C . VAL A 1 81 ? 0.030 0.036 -2.520 1.00 91.88 81 VAL A C 1
ATOM 609 O O . VAL A 1 81 ? -0.184 -1.158 -2.703 1.00 91.88 81 VAL A O 1
ATOM 612 N N . THR A 1 82 ? 0.544 0.837 -3.446 1.00 91.62 82 THR A N 1
ATOM 613 C CA . THR A 1 82 ? 1.052 0.399 -4.745 1.00 91.62 82 THR A CA 1
ATOM 614 C C . THR A 1 82 ? 2.558 0.555 -4.746 1.00 91.62 82 THR A C 1
ATOM 616 O O . THR A 1 82 ? 3.063 1.654 -4.523 1.00 91.62 82 THR A O 1
ATOM 619 N N . PHE A 1 83 ? 3.256 -0.532 -5.034 1.00 89.44 83 PHE A N 1
ATOM 620 C CA . PHE A 1 83 ? 4.694 -0.555 -5.227 1.00 89.44 83 PHE A CA 1
ATOM 621 C C . PHE A 1 83 ? 5.035 -0.861 -6.678 1.00 89.44 83 PHE A C 1
ATOM 623 O O . PHE A 1 83 ? 4.332 -1.642 -7.319 1.00 89.44 83 PHE A O 1
ATOM 630 N N . ALA A 1 84 ? 6.136 -0.305 -7.168 1.00 90.00 84 ALA A N 1
ATOM 631 C CA . ALA A 1 84 ? 6.825 -0.834 -8.331 1.00 90.00 84 ALA A CA 1
ATOM 632 C C . ALA A 1 84 ? 7.406 -2.207 -7.975 1.00 90.00 84 ALA A C 1
ATOM 634 O O . ALA A 1 84 ? 7.832 -2.453 -6.840 1.00 90.00 84 ALA A O 1
ATOM 635 N N . ALA A 1 85 ? 7.383 -3.119 -8.937 1.00 87.06 85 ALA A N 1
ATOM 636 C CA . ALA A 1 85 ? 7.897 -4.460 -8.763 1.00 87.06 85 ALA A CA 1
ATOM 637 C C . ALA A 1 85 ? 8.681 -4.908 -9.993 1.00 87.06 85 ALA A C 1
ATOM 639 O O . ALA A 1 85 ? 8.179 -4.867 -11.116 1.00 87.06 85 ALA A O 1
ATOM 640 N N . ALA A 1 86 ? 9.883 -5.424 -9.757 1.00 86.19 86 ALA A N 1
ATOM 641 C CA . ALA A 1 86 ? 10.642 -6.154 -10.757 1.00 86.19 86 ALA A CA 1
ATOM 642 C C . ALA A 1 86 ? 10.353 -7.649 -10.611 1.00 86.19 86 ALA A C 1
ATOM 644 O O . ALA A 1 86 ? 10.711 -8.276 -9.607 1.00 86.19 86 ALA A O 1
ATOM 645 N N . CYS A 1 87 ? 9.685 -8.220 -11.612 1.00 82.88 87 CYS A N 1
ATOM 646 C CA . CYS A 1 87 ? 9.335 -9.635 -11.646 1.00 82.88 87 CYS A CA 1
ATOM 647 C C . CYS A 1 87 ? 10.223 -10.417 -12.618 1.00 82.88 87 CYS A C 1
ATOM 649 O O . CYS A 1 87 ? 10.396 -10.034 -13.774 1.00 82.88 87 CYS A O 1
ATOM 651 N N . ASP A 1 88 ? 10.737 -11.553 -12.153 1.00 84.19 88 ASP A N 1
ATOM 652 C CA . ASP A 1 88 ? 11.340 -12.595 -12.977 1.00 84.19 88 ASP A CA 1
ATOM 653 C C . ASP A 1 88 ? 10.390 -13.803 -13.115 1.00 84.19 88 ASP A C 1
ATOM 655 O O . ASP A 1 88 ? 9.247 -13.790 -12.658 1.00 84.19 88 ASP A O 1
ATOM 659 N N . SER A 1 89 ? 10.853 -14.872 -13.770 1.00 76.56 89 SER A N 1
ATOM 660 C CA . SER A 1 89 ? 10.049 -16.082 -14.014 1.00 76.56 89 SER A CA 1
ATOM 661 C C . SER A 1 89 ? 9.563 -16.823 -12.755 1.00 76.56 89 SER A C 1
ATOM 663 O O . SER A 1 89 ? 8.751 -17.738 -12.876 1.00 76.56 89 SER A O 1
ATOM 665 N N . GLN A 1 90 ? 10.070 -16.489 -11.566 1.00 77.38 90 GLN A N 1
ATOM 666 C CA . GLN A 1 90 ? 9.785 -17.199 -10.318 1.00 77.38 90 GLN A CA 1
ATOM 667 C C . GLN A 1 90 ? 9.404 -16.277 -9.155 1.00 77.38 90 GLN A C 1
ATOM 669 O O . GLN A 1 90 ? 8.787 -16.754 -8.201 1.00 77.38 90 GLN A O 1
ATOM 674 N N . ARG A 1 91 ? 9.795 -14.998 -9.172 1.00 81.94 91 ARG A N 1
ATOM 675 C CA . ARG A 1 91 ? 9.633 -14.074 -8.042 1.00 81.94 91 ARG A CA 1
ATOM 676 C C . ARG A 1 91 ? 9.410 -12.641 -8.507 1.00 81.94 91 ARG A C 1
ATOM 678 O O . ARG A 1 91 ? 9.889 -12.235 -9.557 1.00 81.94 91 ARG A O 1
ATOM 685 N N . CYS A 1 92 ? 8.747 -11.862 -7.659 1.00 81.38 92 CYS A N 1
ATOM 686 C CA . CYS A 1 92 ? 8.664 -10.413 -7.783 1.00 81.38 92 CYS A CA 1
ATOM 687 C C . CYS A 1 92 ? 9.341 -9.764 -6.580 1.00 81.38 92 CYS A C 1
ATOM 689 O O . CYS A 1 92 ? 9.088 -10.155 -5.439 1.00 81.38 92 CYS A O 1
ATOM 691 N N . THR A 1 93 ? 10.191 -8.781 -6.846 1.00 85.12 93 THR A N 1
ATOM 692 C CA . THR A 1 93 ? 10.857 -7.972 -5.826 1.00 85.12 93 THR A CA 1
ATOM 693 C C . THR A 1 93 ? 10.194 -6.605 -5.799 1.00 85.12 93 THR A C 1
ATOM 695 O O . THR A 1 93 ? 10.025 -5.990 -6.847 1.00 85.12 93 THR A O 1
ATOM 698 N N . ILE A 1 94 ? 9.786 -6.159 -4.611 1.00 85.06 94 ILE A N 1
ATOM 699 C CA . ILE A 1 94 ? 9.265 -4.806 -4.395 1.00 85.06 94 ILE A CA 1
ATOM 700 C C . ILE A 1 94 ? 10.436 -3.826 -4.484 1.00 85.06 94 ILE A C 1
ATOM 702 O O . ILE A 1 94 ? 11.465 -4.054 -3.849 1.00 85.06 94 ILE A O 1
ATOM 706 N N . GLU A 1 95 ? 10.262 -2.756 -5.251 1.00 85.31 95 GLU A N 1
ATOM 707 C CA . GLU A 1 95 ? 11.264 -1.705 -5.424 1.00 85.31 95 GLU A CA 1
ATOM 708 C C . GLU A 1 95 ? 10.796 -0.429 -4.720 1.00 85.31 95 GLU A C 1
ATOM 710 O O . GLU A 1 95 ? 10.972 -0.285 -3.509 1.00 85.31 95 GLU A O 1
ATOM 715 N N . ASP A 1 96 ? 10.139 0.459 -5.461 1.00 83.94 96 ASP A N 1
ATOM 716 C CA . ASP A 1 96 ? 9.720 1.763 -4.967 1.00 83.94 96 ASP A CA 1
ATOM 717 C C . ASP A 1 96 ? 8.257 1.754 -4.522 1.00 83.94 96 ASP A C 1
ATOM 719 O O . ASP A 1 96 ? 7.400 1.097 -5.119 1.00 83.94 96 ASP A O 1
ATOM 723 N N . LEU A 1 97 ? 7.937 2.538 -3.492 1.00 86.00 97 LEU A N 1
ATOM 724 C CA . LEU A 1 97 ? 6.558 2.969 -3.284 1.00 86.00 97 LEU A CA 1
ATOM 725 C C . LEU A 1 97 ? 6.168 3.846 -4.479 1.00 86.00 97 LEU A C 1
ATOM 727 O O . LEU A 1 97 ? 6.947 4.696 -4.881 1.00 86.00 97 LEU A O 1
ATOM 731 N N . VAL A 1 98 ? 4.982 3.642 -5.049 1.00 87.69 98 VAL A N 1
ATOM 732 C CA . VAL A 1 98 ? 4.467 4.431 -6.186 1.00 87.69 98 VAL A CA 1
ATOM 733 C C . VAL A 1 98 ? 3.289 5.283 -5.746 1.00 87.69 98 VAL A C 1
ATOM 735 O O . VAL A 1 98 ? 3.178 6.453 -6.102 1.00 87.69 98 VAL A O 1
ATOM 738 N N . ALA A 1 99 ? 2.382 4.698 -4.968 1.00 86.94 99 ALA A N 1
ATOM 739 C CA . ALA A 1 99 ? 1.218 5.405 -4.463 1.00 86.94 99 ALA A CA 1
ATOM 740 C C . ALA A 1 99 ? 0.680 4.751 -3.196 1.00 86.94 99 ALA A C 1
ATOM 742 O O . ALA A 1 99 ? 0.845 3.551 -2.977 1.00 86.94 99 ALA A O 1
ATOM 743 N N . TYR A 1 100 ? -0.037 5.524 -2.390 1.00 87.88 100 TYR A N 1
ATOM 744 C CA . TYR A 1 100 ? -0.813 4.980 -1.286 1.00 87.88 100 TYR A CA 1
ATOM 745 C C . TYR A 1 100 ? -2.099 5.766 -1.048 1.00 87.88 100 TYR A C 1
ATOM 747 O O . TYR A 1 100 ? -2.201 6.962 -1.340 1.00 87.88 100 TYR A O 1
ATOM 755 N N . THR A 1 101 ? -3.075 5.084 -0.455 1.00 87.06 101 THR A N 1
ATOM 756 C CA . THR A 1 101 ? -4.251 5.710 0.136 1.00 87.06 101 THR A CA 1
ATOM 757 C C . THR A 1 101 ? -4.486 5.196 1.545 1.00 87.06 101 THR A C 1
ATOM 759 O O . THR A 1 101 ? -4.432 3.991 1.781 1.00 87.06 101 THR A O 1
ATOM 762 N N . LEU A 1 102 ? -4.768 6.106 2.476 1.00 87.62 102 LEU A N 1
ATOM 763 C CA . LEU A 1 102 ? -5.136 5.772 3.854 1.00 87.62 102 LEU A CA 1
ATOM 764 C C . LEU A 1 102 ? -6.642 5.925 4.045 1.00 87.62 102 LEU A C 1
ATOM 766 O O . LEU A 1 102 ? -7.216 6.911 3.582 1.00 87.62 102 LEU A O 1
ATOM 770 N N . PHE A 1 103 ? -7.280 4.998 4.750 1.00 85.44 103 PHE A N 1
ATOM 771 C CA . PHE A 1 103 ? -8.709 5.065 5.055 1.00 85.44 103 PHE A CA 1
ATOM 772 C C . PHE A 1 103 ? -9.046 4.395 6.389 1.00 85.44 103 PHE A C 1
ATOM 774 O O . PHE A 1 103 ? -8.343 3.499 6.847 1.00 85.44 103 PHE A O 1
ATOM 781 N N . SER A 1 104 ? -10.127 4.847 7.023 1.00 84.94 104 SER A N 1
ATOM 782 C CA . SER A 1 104 ? -10.711 4.210 8.210 1.00 84.94 104 SER A CA 1
ATOM 783 C C . SER A 1 104 ? -11.803 3.209 7.818 1.00 84.94 104 SER A C 1
ATOM 785 O O . SER A 1 104 ? -12.295 3.220 6.688 1.00 84.94 104 SER A O 1
ATOM 787 N N . GLU A 1 105 ? -12.256 2.393 8.773 1.00 75.69 105 GLU A N 1
ATOM 788 C CA . GLU A 1 105 ? -13.390 1.459 8.602 1.00 75.69 105 GLU A CA 1
ATOM 789 C C . GLU A 1 105 ? -14.671 2.129 8.068 1.00 75.69 105 GLU A C 1
ATOM 791 O O . GLU A 1 105 ? -15.484 1.503 7.392 1.00 75.69 105 GLU A O 1
ATOM 796 N N . THR A 1 106 ? -14.833 3.431 8.309 1.00 75.06 106 THR A N 1
ATOM 797 C CA . THR A 1 106 ? -15.960 4.249 7.839 1.00 75.06 106 THR A CA 1
ATOM 798 C C . THR A 1 106 ? -15.797 4.781 6.405 1.00 75.06 106 THR A C 1
ATOM 800 O O . THR A 1 106 ? -16.578 5.626 5.975 1.00 75.06 106 THR A O 1
ATOM 803 N N . GLN A 1 107 ? -14.809 4.281 5.649 1.00 61.12 107 GLN A N 1
ATOM 804 C CA . GLN A 1 107 ? -14.578 4.519 4.211 1.00 61.12 107 GLN A CA 1
ATOM 805 C C . GLN A 1 107 ? -14.290 5.969 3.796 1.00 61.12 107 GLN A C 1
ATOM 807 O O . GLN A 1 107 ? -14.367 6.310 2.616 1.00 61.12 107 GLN A O 1
ATOM 812 N N . THR A 1 108 ? -13.897 6.839 4.726 1.00 63.44 108 THR A N 1
ATOM 813 C CA . THR A 1 108 ? -13.380 8.152 4.323 1.00 63.44 108 THR A CA 1
ATOM 814 C C . THR A 1 108 ? -11.928 7.984 3.891 1.00 63.44 108 THR A C 1
ATOM 816 O O . THR A 1 108 ? -11.096 7.589 4.704 1.00 63.44 108 THR A O 1
ATOM 819 N N . ALA A 1 109 ? -11.610 8.267 2.625 1.00 59.31 109 ALA A N 1
ATOM 820 C CA . ALA A 1 109 ? -10.221 8.381 2.190 1.00 59.31 109 ALA A CA 1
ATOM 821 C C . ALA A 1 109 ? -9.585 9.575 2.913 1.00 59.31 109 ALA A C 1
ATOM 823 O O . ALA A 1 109 ? -10.001 10.720 2.741 1.00 59.31 109 ALA A O 1
ATOM 824 N N . ILE A 1 110 ? -8.610 9.293 3.769 1.00 58.12 110 ILE A N 1
ATOM 825 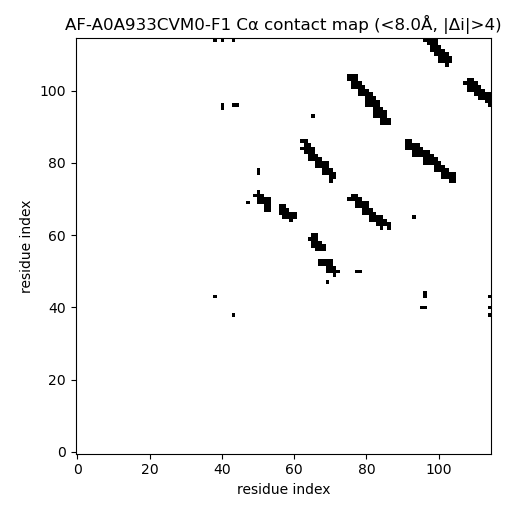C CA . ILE A 1 11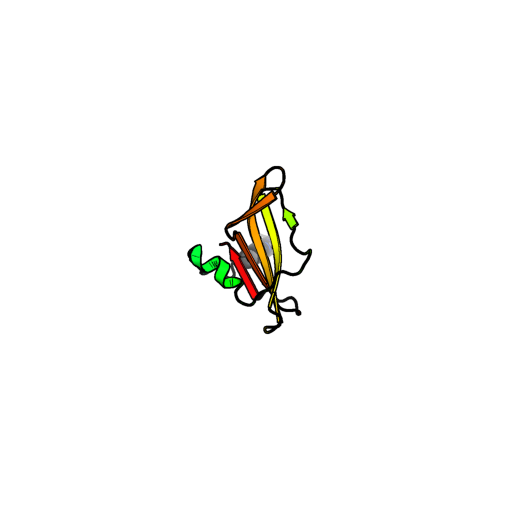0 ? -7.971 10.282 4.636 1.00 58.12 110 ILE A CA 1
ATOM 826 C C . ILE A 1 110 ? -6.842 10.976 3.868 1.00 58.12 110 ILE A C 1
ATOM 828 O O . ILE A 1 110 ? -6.634 12.175 4.052 1.00 58.12 110 ILE A O 1
ATOM 832 N N . ARG A 1 111 ? -6.121 10.248 2.997 1.00 63.34 111 ARG A N 1
ATOM 833 C CA . ARG A 1 111 ? -4.997 10.766 2.195 1.00 63.34 111 ARG A CA 1
ATOM 834 C C . ARG A 1 111 ? -4.782 9.953 0.925 1.00 63.34 111 ARG A C 1
ATOM 836 O O . ARG A 1 111 ? -4.811 8.734 1.003 1.00 63.34 111 ARG A O 1
ATOM 843 N N . LEU A 1 112 ? -4.492 10.637 -0.182 1.00 58.47 112 LEU A N 1
ATOM 844 C CA . LEU A 1 112 ? -3.985 10.078 -1.437 1.00 58.47 112 LEU A CA 1
ATOM 845 C C . LEU A 1 112 ? -2.634 10.734 -1.721 1.00 58.47 112 LEU A C 1
ATOM 847 O O . LEU A 1 112 ? -2.544 11.962 -1.673 1.00 58.47 112 LEU A O 1
ATOM 851 N N . ALA A 1 113 ? -1.606 9.946 -2.015 1.00 60.88 113 ALA A N 1
ATOM 852 C CA . ALA A 1 113 ? -0.319 10.484 -2.439 1.00 60.88 113 ALA A CA 1
ATOM 853 C C . ALA A 1 113 ? 0.366 9.553 -3.441 1.00 60.88 113 ALA A C 1
ATOM 855 O O . ALA A 1 113 ? 0.247 8.329 -3.352 1.00 60.88 113 ALA A O 1
ATOM 856 N N . GLN A 1 114 ? 1.067 10.171 -4.388 1.00 62.34 114 GLN A N 1
ATOM 857 C CA . GLN A 1 114 ? 2.055 9.519 -5.238 1.00 62.34 114 GLN A CA 1
ATOM 858 C C . GLN A 1 114 ? 3.422 9.743 -4.594 1.00 62.34 114 GLN A C 1
ATOM 860 O O . GLN A 1 114 ? 3.654 10.806 -4.011 1.00 62.34 114 GLN A O 1
ATOM 865 N N . ALA A 1 115 ? 4.244 8.707 -4.618 1.00 56.50 115 ALA A N 1
ATOM 866 C CA . ALA A 1 115 ? 5.615 8.734 -4.134 1.00 56.50 115 ALA A CA 1
ATOM 867 C C . ALA A 1 115 ? 6.529 9.500 -5.099 1.00 56.50 115 ALA A C 1
ATOM 869 O O . ALA A 1 115 ? 6.288 9.426 -6.326 1.00 56.50 115 ALA A O 1
#

pLDDT: mean 73.24, std 17.58, range [33.41, 93.69]